Protein AF-A0A0Q1A7F9-F1 (afdb_monomer_lite)

pLDDT: mean 93.97, std 4.01, range [74.19, 98.0]

Secondary structure (DSSP, 8-state):
-BPP---S--HHHHHSGGGEEEEEESSSSEEEEEETTTTEEEEEE--GGGHHHHHSPPTTS--TTS-TTEEEETTTEEEETTGGG--HHHHS--S-SEEEE-TT--EEEEEETTEEEE--HHHHHHIIIIITTPPP--HHHHHHHHHHHHHHTT-EEEEB-

Foldseek 3Di:
DAAFDDPQAQVLQLVQQVQWDFPADPDLFWTFIAGNVVRDTFIFGFDPVCSCCLNPPDPPQDDNSGHSQWGDDPVGGIDRRRVVRDDPSSSPDHQFFKFKAALVRDTAWTHGPLDIDGPDPLVVVLCVVQLVPDDDDDPVVSVVRVQVSQVVSRMHMGTYD

Sequence (161 aa):
MAAFVCDRCGRCCISLGRHISIERKVSSTSHYCRVAVTREVVPVTIHPEYRDLFLNPPPGSTDESWCPYLRRIEAGGFVCTIYPNRPSICRNFTCYSMIIRDSGNAEVGRVSGKDLKSSDTGLLVTWEREVATLPAMDKESWMRMVSGILEKNGYTLEAVV

Structure (mmCIF, N/CA/C/O backbone):
data_AF-A0A0Q1A7F9-F1
#
_entry.id   AF-A0A0Q1A7F9-F1
#
loop_
_atom_site.group_PDB
_atom_site.id
_atom_site.type_symbol
_atom_site.label_atom_id
_atom_site.label_alt_id
_atom_site.label_comp_id
_atom_site.label_asym_id
_atom_site.label_entity_id
_atom_site.label_seq_id
_atom_site.pdbx_PDB_ins_code
_atom_site.Cartn_x
_atom_site.Cartn_y
_atom_site.Cartn_z
_atom_site.occupancy
_atom_site.B_iso_or_equiv
_atom_site.auth_seq_id
_atom_site.auth_comp_id
_atom_site.auth_asym_id
_atom_site.auth_atom_id
_atom_site.pdbx_PDB_model_num
ATOM 1 N N . MET A 1 1 ? -6.285 -13.435 12.033 1.00 74.19 1 MET A N 1
ATOM 2 C CA . MET A 1 1 ? -5.137 -12.730 11.425 1.00 74.19 1 MET A CA 1
ATOM 3 C C . MET A 1 1 ? -5.411 -12.693 9.943 1.00 74.19 1 MET A C 1
ATOM 5 O O . MET A 1 1 ? -5.602 -13.751 9.349 1.00 74.19 1 MET A O 1
ATOM 9 N N . ALA A 1 2 ? -5.462 -11.494 9.376 1.00 84.06 2 ALA A N 1
ATOM 10 C CA . ALA A 1 2 ? -5.784 -11.289 7.974 1.00 84.06 2 ALA A CA 1
ATOM 11 C C . ALA A 1 2 ? -4.507 -11.262 7.133 1.00 84.06 2 ALA A C 1
ATOM 13 O O . ALA A 1 2 ? -3.488 -10.728 7.566 1.00 84.06 2 ALA A O 1
ATOM 14 N N . ALA A 1 3 ? -4.572 -11.787 5.911 1.00 88.25 3 ALA A N 1
ATOM 15 C CA . ALA A 1 3 ? -3.496 -11.598 4.946 1.00 88.25 3 ALA A CA 1
ATOM 16 C C . ALA A 1 3 ? -3.498 -10.150 4.434 1.00 88.25 3 ALA A C 1
ATOM 18 O O . ALA A 1 3 ? -4.557 -9.583 4.145 1.00 88.25 3 ALA A O 1
ATOM 19 N N . PHE A 1 4 ? -2.316 -9.556 4.279 1.00 91.44 4 PHE A N 1
ATOM 20 C CA . PHE A 1 4 ? -2.203 -8.251 3.635 1.00 91.44 4 PHE A CA 1
ATOM 21 C C . PHE A 1 4 ? -2.690 -8.283 2.175 1.00 91.44 4 PHE A C 1
ATOM 23 O O . PHE A 1 4 ? -2.261 -9.112 1.370 1.00 91.44 4 PHE A O 1
ATOM 30 N N . VAL A 1 5 ? -3.520 -7.303 1.801 1.00 90.75 5 VAL A N 1
ATOM 31 C CA . VAL A 1 5 ? -3.981 -7.085 0.425 1.00 90.75 5 VAL A CA 1
ATOM 32 C C . VAL A 1 5 ? -3.705 -5.639 0.027 1.00 90.75 5 VAL A C 1
ATOM 34 O O . VAL A 1 5 ? -4.174 -4.689 0.655 1.00 90.75 5 VAL A O 1
ATOM 37 N N . CYS A 1 6 ? -2.945 -5.459 -1.053 1.00 91.19 6 CYS A N 1
ATOM 38 C CA . CYS A 1 6 ? -2.614 -4.132 -1.565 1.00 91.19 6 CYS A CA 1
ATOM 39 C C . CYS A 1 6 ? -3.885 -3.361 -1.955 1.00 91.19 6 CYS A C 1
ATOM 41 O O . CYS A 1 6 ? -4.626 -3.792 -2.834 1.00 91.19 6 CYS A O 1
ATOM 43 N N . ASP A 1 7 ? -4.082 -2.183 -1.361 1.00 90.25 7 ASP A N 1
ATOM 44 C CA . ASP A 1 7 ? -5.187 -1.260 -1.653 1.00 90.25 7 ASP A CA 1
ATOM 45 C C . ASP A 1 7 ? -4.824 -0.192 -2.685 1.00 90.25 7 ASP A C 1
ATOM 47 O O . ASP A 1 7 ? -5.512 0.820 -2.799 1.00 90.25 7 ASP A O 1
ATOM 51 N N . ARG A 1 8 ? -3.714 -0.378 -3.413 1.00 93.88 8 ARG A N 1
ATOM 52 C CA . ARG A 1 8 ? -3.260 0.571 -4.438 1.00 93.88 8 ARG A CA 1
ATOM 53 C C . ARG A 1 8 ? -2.957 1.979 -3.889 1.00 93.88 8 ARG A C 1
ATOM 55 O O . ARG A 1 8 ? -2.929 2.942 -4.651 1.00 93.88 8 ARG A O 1
ATOM 62 N N . CYS A 1 9 ? -2.631 2.109 -2.594 1.00 92.81 9 CYS A N 1
ATOM 63 C CA . CYS A 1 9 ? -2.267 3.395 -1.976 1.00 92.81 9 CYS A CA 1
ATOM 64 C C . CYS A 1 9 ? -0.910 3.974 -2.419 1.00 92.81 9 CYS A C 1
ATOM 66 O O . CYS A 1 9 ? -0.597 5.114 -2.089 1.00 92.81 9 CYS A O 1
ATOM 68 N N . GLY A 1 10 ? -0.062 3.190 -3.092 1.00 94.06 10 GLY A N 1
ATOM 69 C CA . GLY A 1 10 ? 1.256 3.629 -3.567 1.00 94.06 10 GLY A CA 1
ATOM 70 C C . GLY A 1 10 ? 2.347 3.745 -2.493 1.00 94.06 10 GLY A C 1
ATOM 71 O O . GLY A 1 10 ? 3.512 3.901 -2.848 1.00 94.06 10 GLY A O 1
ATOM 72 N N . ARG A 1 11 ? 2.027 3.595 -1.197 1.00 94.00 11 ARG A N 1
ATOM 73 C CA . ARG A 1 11 ? 2.979 3.793 -0.084 1.00 94.00 11 ARG A CA 1
ATOM 74 C C . ARG A 1 11 ? 4.264 2.977 -0.220 1.00 94.00 11 ARG A C 1
ATOM 76 O O . ARG A 1 11 ? 5.339 3.546 -0.104 1.00 94.00 11 ARG A O 1
ATOM 83 N N . CYS A 1 12 ? 4.181 1.682 -0.533 1.00 94.56 12 CYS A N 1
ATOM 84 C CA . CYS A 1 12 ? 5.383 0.856 -0.706 1.00 94.56 12 CYS A CA 1
ATOM 85 C C . CYS A 1 12 ? 6.292 1.391 -1.822 1.00 94.56 12 CYS A C 1
ATOM 87 O O . CYS A 1 12 ? 7.504 1.483 -1.655 1.00 94.56 12 CYS A O 1
ATOM 89 N N . CYS A 1 13 ? 5.702 1.792 -2.945 1.00 96.62 13 CYS A N 1
ATOM 90 C CA . CYS A 1 13 ? 6.416 2.282 -4.113 1.00 96.62 13 CYS A CA 1
ATOM 91 C C . CYS A 1 13 ? 6.983 3.692 -3.919 1.00 96.62 13 CYS A C 1
ATOM 93 O O . CYS A 1 13 ? 8.019 3.996 -4.498 1.00 96.62 13 CYS A O 1
ATOM 95 N N . ILE A 1 14 ? 6.334 4.536 -3.118 1.00 95.94 14 ILE A N 1
ATOM 96 C CA . ILE A 1 14 ? 6.832 5.875 -2.782 1.00 95.94 14 ILE A CA 1
ATOM 97 C C . ILE A 1 14 ? 7.940 5.763 -1.725 1.00 95.94 14 ILE A C 1
ATOM 99 O O . ILE A 1 14 ? 9.034 6.279 -1.920 1.00 95.94 14 ILE A O 1
ATOM 103 N N . SER A 1 15 ? 7.717 5.012 -0.640 1.00 93.44 15 SER A N 1
ATOM 104 C CA . SER A 1 15 ? 8.690 4.869 0.454 1.00 93.44 15 SER A CA 1
ATOM 105 C C . SER A 1 15 ? 9.963 4.123 0.044 1.00 93.44 15 SER A C 1
ATOM 107 O O . SER A 1 15 ? 11.056 4.486 0.479 1.00 93.44 15 SER A O 1
ATOM 109 N N . LEU A 1 16 ? 9.841 3.086 -0.791 1.00 94.62 16 LEU A N 1
ATOM 110 C CA . LEU A 1 16 ? 10.982 2.305 -1.282 1.00 94.62 16 LEU A CA 1
ATOM 111 C C . LEU A 1 16 ? 11.519 2.809 -2.628 1.00 94.62 16 LEU A C 1
ATOM 113 O O . LEU A 1 16 ? 12.533 2.291 -3.088 1.00 94.62 16 LEU A O 1
ATOM 117 N N . GLY A 1 17 ? 10.864 3.789 -3.261 1.00 94.50 17 GLY A N 1
ATOM 118 C CA . GLY A 1 17 ? 11.125 4.202 -4.644 1.00 94.50 17 GLY A CA 1
ATOM 119 C C . GLY A 1 17 ? 12.589 4.512 -4.925 1.00 94.50 17 GLY A C 1
ATOM 120 O O . GLY A 1 17 ? 13.186 3.899 -5.804 1.00 94.50 17 GLY A O 1
ATOM 121 N N . ARG A 1 18 ? 13.205 5.334 -4.069 1.00 94.31 18 ARG A N 1
ATOM 122 C CA . ARG A 1 18 ? 14.638 5.690 -4.115 1.00 94.31 18 ARG A CA 1
ATOM 123 C C . ARG A 1 18 ? 15.618 4.511 -4.037 1.00 94.31 18 ARG A C 1
ATOM 125 O O . ARG A 1 18 ? 16.806 4.682 -4.284 1.00 94.31 18 ARG A O 1
ATOM 132 N N . HIS A 1 19 ? 15.153 3.332 -3.634 1.00 95.81 19 HIS A N 1
ATOM 133 C CA . HIS A 1 19 ? 15.963 2.121 -3.524 1.00 95.81 19 HIS A CA 1
ATOM 134 C C . HIS A 1 19 ? 15.685 1.117 -4.644 1.00 95.81 19 HIS A C 1
ATOM 136 O O . HIS A 1 19 ? 16.286 0.044 -4.645 1.00 95.81 19 HIS A O 1
ATOM 142 N N . ILE A 1 20 ? 14.772 1.429 -5.564 1.00 96.94 20 ILE A N 1
ATOM 143 C CA . ILE A 1 20 ? 14.366 0.553 -6.657 1.00 96.94 20 ILE A CA 1
ATOM 144 C C . ILE A 1 20 ? 14.737 1.221 -7.974 1.00 96.94 20 ILE A C 1
ATOM 146 O O . ILE A 1 20 ? 14.255 2.306 -8.280 1.00 96.94 20 ILE A O 1
ATOM 150 N N . SER A 1 21 ? 15.544 0.549 -8.788 1.00 97.25 21 SER A N 1
ATOM 151 C CA . SER A 1 21 ? 15.948 1.059 -10.098 1.00 97.25 21 SER A CA 1
ATOM 152 C C . SER A 1 21 ? 15.840 -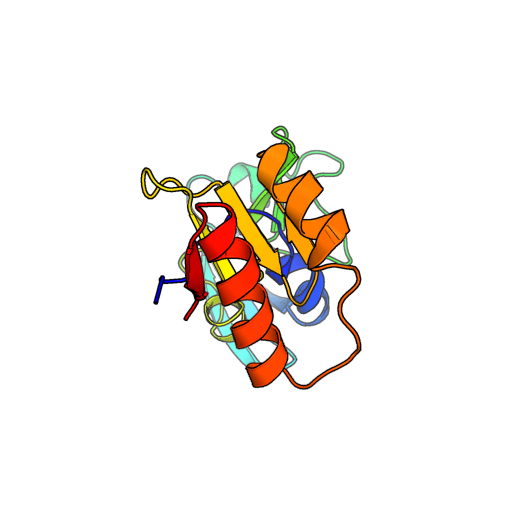0.001 -11.192 1.00 97.25 21 SER A C 1
ATOM 154 O O . SER A 1 21 ? 15.800 -1.210 -10.940 1.00 97.25 21 SER A O 1
ATOM 156 N N . ILE A 1 22 ? 15.765 0.467 -12.438 1.00 97.19 22 ILE A N 1
ATOM 157 C CA . ILE A 1 22 ? 15.907 -0.382 -13.620 1.00 97.19 22 ILE A CA 1
ATOM 158 C C . ILE A 1 22 ? 17.405 -0.537 -13.881 1.00 97.19 22 ILE A C 1
ATOM 160 O O . ILE A 1 22 ? 18.056 0.414 -14.296 1.00 97.19 22 ILE A O 1
ATOM 164 N N . GLU A 1 23 ? 17.941 -1.730 -13.642 1.00 95.88 23 GLU A N 1
ATOM 165 C CA . GLU A 1 23 ? 19.358 -2.043 -13.849 1.00 95.88 23 GLU A CA 1
ATOM 166 C C . GLU A 1 23 ? 19.679 -2.266 -15.326 1.00 95.88 23 GLU A C 1
ATOM 168 O O . GLU A 1 23 ? 20.620 -1.707 -15.879 1.00 95.88 23 GLU A O 1
ATOM 173 N N . ARG A 1 24 ? 18.889 -3.123 -15.976 1.00 95.62 24 ARG A N 1
ATOM 174 C CA . ARG A 1 24 ? 19.086 -3.514 -17.373 1.00 95.62 24 ARG A CA 1
ATOM 175 C C . ARG A 1 24 ? 17.741 -3.698 -18.045 1.00 95.62 24 ARG A C 1
ATOM 177 O O . ARG A 1 24 ? 16.869 -4.373 -17.500 1.00 95.62 24 ARG A O 1
ATOM 184 N N . LYS A 1 25 ? 17.590 -3.156 -19.251 1.00 95.88 25 LYS A N 1
ATOM 185 C CA . LYS A 1 25 ? 16.417 -3.404 -20.094 1.00 95.88 25 LYS A CA 1
ATOM 186 C C . LYS A 1 25 ? 16.693 -4.589 -21.015 1.00 95.88 25 LYS A C 1
ATOM 188 O O . LYS A 1 25 ? 17.681 -4.576 -21.738 1.00 95.88 25 LYS A O 1
ATOM 193 N N . VAL A 1 26 ? 15.853 -5.620 -20.944 1.00 95.94 26 VAL A N 1
ATOM 194 C CA . VAL A 1 26 ? 15.899 -6.778 -21.857 1.00 95.94 26 VAL A CA 1
ATOM 195 C C . VAL A 1 26 ? 15.000 -6.513 -23.061 1.00 95.94 26 VAL A C 1
ATOM 197 O O . VAL A 1 26 ? 15.348 -6.835 -24.190 1.00 95.94 26 VAL A O 1
ATOM 200 N N . SER A 1 27 ? 13.853 -5.883 -22.815 1.00 96.12 27 SER A N 1
ATOM 201 C CA . SER A 1 27 ? 12.933 -5.375 -23.827 1.00 96.12 27 SER A CA 1
ATOM 202 C C . SER A 1 27 ? 12.245 -4.114 -23.294 1.00 96.12 27 SER A C 1
ATOM 204 O O . SER A 1 27 ? 12.595 -3.613 -22.225 1.00 96.12 27 SER A O 1
ATOM 206 N N . SER A 1 28 ? 11.241 -3.613 -24.011 1.00 93.88 28 SER A N 1
ATOM 207 C CA . SER A 1 28 ? 10.373 -2.528 -23.540 1.00 93.88 28 SER A CA 1
ATOM 208 C C . SER A 1 28 ? 9.509 -2.919 -22.328 1.00 93.88 28 SER A C 1
ATOM 210 O O . SER A 1 28 ? 9.022 -2.051 -21.608 1.00 93.88 28 SER A O 1
ATOM 212 N N . THR A 1 29 ? 9.313 -4.219 -22.086 1.00 95.81 29 THR A N 1
ATOM 213 C CA . THR A 1 29 ? 8.410 -4.735 -21.042 1.00 95.81 29 THR A CA 1
ATOM 214 C C . THR A 1 29 ? 9.082 -5.694 -20.065 1.00 95.81 29 THR A C 1
ATOM 216 O O . THR A 1 29 ? 8.467 -6.057 -19.067 1.00 95.81 29 THR A O 1
ATOM 219 N N . SER A 1 30 ? 10.335 -6.078 -20.297 1.00 96.81 30 SER A N 1
ATOM 220 C CA . SER A 1 30 ? 11.094 -6.965 -19.415 1.00 96.81 30 SER A CA 1
ATOM 221 C C . SER A 1 30 ? 12.404 -6.310 -19.004 1.00 96.81 30 SER A C 1
ATOM 223 O O . SER A 1 30 ? 13.196 -5.863 -19.839 1.00 96.81 30 SER A O 1
ATOM 225 N N . HIS A 1 31 ? 12.642 -6.272 -17.698 1.00 97.31 31 HIS A N 1
ATOM 226 C CA . HIS A 1 31 ? 13.751 -5.545 -17.095 1.00 97.31 31 HIS A CA 1
ATOM 227 C C . HIS A 1 31 ? 14.382 -6.355 -15.962 1.00 97.31 31 HIS A C 1
ATOM 229 O O . HIS A 1 31 ? 13.744 -7.217 -15.362 1.00 97.31 31 HIS A O 1
ATOM 235 N N . TYR A 1 32 ? 15.623 -6.028 -15.623 1.00 98.00 32 TYR A N 1
ATOM 236 C CA . TYR A 1 32 ? 16.204 -6.377 -14.335 1.00 98.00 32 TYR A CA 1
ATOM 237 C C . TYR A 1 32 ? 15.983 -5.217 -13.372 1.00 98.00 32 TYR A C 1
ATOM 239 O O . TYR A 1 32 ? 16.415 -4.094 -13.625 1.00 98.00 32 TYR A O 1
ATOM 247 N N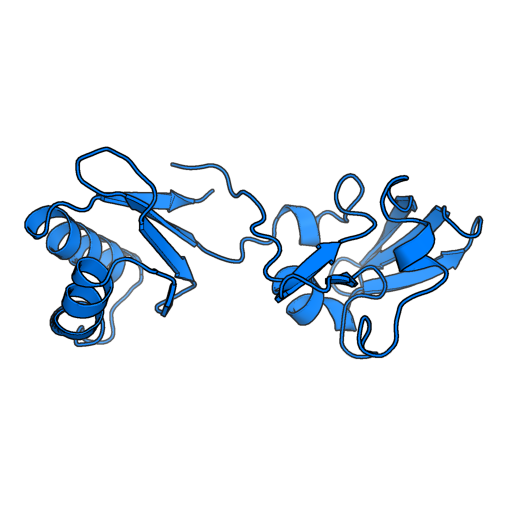 . CYS A 1 33 ? 15.287 -5.494 -12.279 1.00 97.62 33 CYS A N 1
ATOM 248 C CA . CYS A 1 33 ? 15.038 -4.561 -11.195 1.00 97.62 33 CYS A CA 1
ATOM 249 C C . CYS A 1 33 ? 16.121 -4.732 -10.132 1.00 97.62 33 CYS A C 1
ATOM 251 O O . CYS A 1 33 ? 16.260 -5.823 -9.578 1.00 97.62 33 CYS A O 1
ATOM 253 N N . ARG A 1 34 ? 16.849 -3.661 -9.814 1.00 97.62 34 ARG A N 1
ATOM 254 C CA . ARG A 1 34 ? 17.785 -3.629 -8.688 1.00 97.62 34 ARG A CA 1
ATOM 255 C C . ARG A 1 34 ? 17.086 -3.081 -7.452 1.00 97.62 34 ARG A C 1
ATOM 257 O O . ARG A 1 34 ? 16.405 -2.060 -7.519 1.00 97.62 34 ARG A O 1
ATOM 264 N N . VAL A 1 35 ? 17.304 -3.743 -6.321 1.00 97.19 35 VAL A N 1
ATOM 265 C CA . VAL A 1 35 ? 16.912 -3.272 -4.992 1.00 97.19 35 VAL A CA 1
ATOM 266 C C . VAL A 1 35 ? 18.178 -2.924 -4.219 1.00 97.19 35 VAL A C 1
ATOM 268 O O . VAL A 1 35 ? 18.926 -3.806 -3.811 1.00 97.19 35 VAL A O 1
ATOM 271 N N . ALA A 1 36 ? 18.434 -1.638 -3.998 1.00 96.06 36 ALA A N 1
ATOM 272 C CA . ALA A 1 36 ? 19.656 -1.172 -3.342 1.00 96.06 36 ALA A CA 1
ATOM 273 C C . ALA A 1 36 ? 19.778 -1.663 -1.887 1.00 96.06 36 ALA A C 1
ATOM 275 O O . ALA A 1 36 ? 20.873 -2.006 -1.448 1.00 96.06 36 ALA A O 1
ATOM 276 N N . VAL A 1 37 ? 18.655 -1.744 -1.161 1.00 94.38 37 VAL A N 1
ATOM 277 C CA . VAL A 1 37 ? 18.615 -2.152 0.258 1.00 94.38 37 VAL A CA 1
ATOM 278 C C . VAL A 1 37 ? 19.059 -3.603 0.447 1.00 94.38 37 VAL A C 1
ATOM 280 O O . VAL A 1 37 ? 19.906 -3.883 1.286 1.00 94.38 37 VAL A O 1
ATOM 283 N N . THR A 1 38 ? 18.511 -4.528 -0.342 1.00 94.12 38 THR A N 1
ATOM 284 C CA . THR A 1 38 ? 18.814 -5.966 -0.243 1.00 94.12 38 THR A CA 1
ATOM 285 C C . THR A 1 38 ? 19.935 -6.404 -1.184 1.00 94.12 38 THR A C 1
ATOM 287 O O . THR A 1 38 ? 20.371 -7.549 -1.123 1.00 94.12 38 THR A O 1
ATOM 290 N N . ARG A 1 39 ? 20.396 -5.505 -2.067 1.00 94.88 39 ARG A N 1
ATOM 291 C CA . ARG A 1 39 ? 21.323 -5.772 -3.183 1.00 94.88 39 ARG A CA 1
ATOM 292 C C . ARG A 1 39 ? 20.816 -6.830 -4.172 1.00 94.88 39 ARG A C 1
ATOM 294 O O . ARG A 1 39 ? 21.591 -7.351 -4.970 1.00 94.88 39 ARG A O 1
ATOM 301 N N . GLU A 1 40 ? 19.518 -7.116 -4.145 1.00 94.81 40 GLU A N 1
ATOM 302 C CA . GLU A 1 40 ? 18.860 -8.068 -5.033 1.00 94.81 40 GLU A CA 1
ATOM 303 C C . GLU A 1 40 ? 18.780 -7.498 -6.459 1.00 94.81 40 GLU A C 1
ATOM 305 O O . GLU A 1 40 ? 18.539 -6.301 -6.651 1.00 94.81 40 GLU A O 1
ATOM 310 N N . VAL A 1 41 ? 18.950 -8.359 -7.464 1.00 96.75 41 VAL A N 1
ATOM 311 C CA . VAL A 1 41 ? 18.680 -8.036 -8.870 1.00 96.75 41 VAL A CA 1
ATOM 312 C C . VAL A 1 41 ? 17.738 -9.099 -9.419 1.00 96.75 41 VAL A C 1
ATOM 314 O O . VAL A 1 41 ? 18.138 -10.248 -9.594 1.00 96.75 41 VAL A O 1
ATOM 317 N N . VAL A 1 42 ? 16.484 -8.725 -9.680 1.00 96.56 42 VAL A N 1
ATOM 318 C CA . VAL A 1 42 ? 15.431 -9.667 -10.094 1.00 96.56 42 VAL A CA 1
ATOM 319 C C . VAL A 1 42 ? 14.912 -9.390 -11.497 1.00 96.56 42 VAL A C 1
ATOM 321 O O . VAL A 1 42 ? 14.737 -8.223 -11.859 1.00 96.56 42 VAL A O 1
ATOM 324 N N . PRO A 1 43 ? 14.611 -10.432 -12.291 1.00 97.44 43 PRO A N 1
ATOM 325 C CA . PRO A 1 43 ? 13.875 -10.257 -13.530 1.00 97.44 43 PRO A CA 1
ATOM 326 C C . PRO A 1 43 ? 12.424 -9.878 -13.218 1.00 97.44 43 PRO A C 1
ATOM 328 O O . PRO A 1 43 ? 11.730 -10.556 -12.460 1.00 97.44 43 PRO A O 1
ATOM 331 N N . VAL A 1 44 ? 11.953 -8.796 -13.829 1.00 97.75 44 VAL A N 1
ATOM 332 C CA . VAL A 1 44 ? 10.573 -8.322 -13.720 1.00 97.75 44 VAL A CA 1
ATOM 333 C C . VAL A 1 44 ? 9.993 -8.111 -15.106 1.00 97.75 44 VAL A C 1
ATOM 335 O O . VAL A 1 44 ? 10.705 -7.784 -16.057 1.00 97.75 44 VAL A O 1
ATOM 338 N N . THR A 1 45 ? 8.683 -8.296 -15.221 1.00 97.94 45 THR A N 1
ATOM 339 C CA . THR A 1 45 ? 7.950 -8.042 -16.459 1.00 97.94 45 THR A CA 1
ATOM 340 C C . THR A 1 45 ? 6.773 -7.136 -16.157 1.00 97.94 45 THR A C 1
ATOM 342 O O . THR A 1 45 ? 6.078 -7.322 -15.161 1.00 97.94 45 THR A O 1
ATOM 345 N N . ILE A 1 46 ? 6.571 -6.140 -17.013 1.00 97.94 46 ILE A N 1
ATOM 346 C CA . ILE A 1 46 ? 5.408 -5.270 -16.962 1.00 97.94 46 ILE A CA 1
ATOM 347 C C . ILE A 1 46 ? 4.166 -6.116 -17.244 1.00 97.94 46 ILE A C 1
ATOM 349 O O . ILE A 1 46 ? 4.072 -6.780 -18.284 1.00 97.94 46 ILE A O 1
ATOM 353 N N . HIS A 1 47 ? 3.219 -6.084 -16.311 1.00 97.25 47 HIS A N 1
ATOM 354 C CA . HIS A 1 47 ? 1.941 -6.765 -16.436 1.00 97.25 47 HIS A CA 1
ATOM 355 C C . HIS A 1 47 ? 1.250 -6.338 -17.741 1.00 97.25 47 HIS A C 1
ATOM 357 O O . HIS A 1 47 ? 1.220 -5.135 -18.016 1.00 97.25 47 HIS A O 1
ATOM 363 N N . PRO A 1 48 ? 0.697 -7.272 -18.542 1.00 96.62 48 PRO A N 1
ATOM 364 C CA . PRO A 1 48 ? 0.151 -6.963 -19.864 1.00 96.62 48 PRO A CA 1
ATOM 365 C C . PRO A 1 48 ? -0.828 -5.786 -19.883 1.00 96.62 48 PRO A C 1
ATOM 367 O O . PRO A 1 48 ? -0.692 -4.905 -20.723 1.00 96.62 48 PRO A O 1
ATOM 370 N N . GLU A 1 49 ? -1.729 -5.729 -18.901 1.00 95.94 49 GLU A N 1
ATOM 371 C CA . GLU A 1 49 ? -2.733 -4.666 -18.729 1.00 95.94 49 GLU A CA 1
ATOM 372 C C . GLU A 1 49 ? -2.128 -3.262 -18.550 1.00 95.94 49 GLU A C 1
ATOM 374 O O . GLU A 1 49 ? -2.765 -2.266 -18.866 1.00 95.94 49 GLU A O 1
ATOM 379 N N . TYR A 1 50 ? -0.894 -3.163 -18.049 1.00 96.00 50 TYR A N 1
ATOM 380 C CA . TYR A 1 50 ? -0.262 -1.886 -17.703 1.00 96.00 50 TYR A CA 1
ATOM 381 C C . TYR A 1 50 ? 0.913 -1.525 -18.613 1.00 96.00 50 TYR A C 1
ATOM 383 O O . TYR A 1 50 ? 1.673 -0.611 -18.294 1.00 96.00 50 TYR A O 1
ATOM 391 N N . ARG A 1 51 ? 1.087 -2.228 -19.739 1.00 96.12 51 ARG A N 1
ATOM 392 C CA . ARG A 1 51 ? 2.177 -1.958 -20.689 1.00 96.12 51 ARG A CA 1
ATOM 393 C C . ARG A 1 51 ? 2.075 -0.566 -21.287 1.00 96.12 51 ARG A C 1
ATOM 395 O O . ARG A 1 51 ? 3.057 0.166 -21.231 1.00 96.12 51 ARG A O 1
ATOM 402 N N . ASP A 1 52 ? 0.899 -0.181 -21.770 1.00 95.44 52 ASP A N 1
ATOM 403 C CA . ASP A 1 52 ? 0.705 1.139 -22.374 1.00 95.44 52 ASP A CA 1
ATOM 404 C C . ASP A 1 52 ? 0.909 2.250 -21.346 1.00 95.44 52 ASP A C 1
ATOM 406 O O . ASP A 1 52 ? 1.631 3.205 -21.611 1.00 95.44 52 ASP A O 1
ATOM 410 N N . LEU A 1 53 ? 0.393 2.066 -20.128 1.00 95.12 53 LEU A N 1
ATOM 411 C CA . LEU A 1 53 ? 0.597 2.999 -19.019 1.00 95.12 53 LEU A CA 1
ATOM 412 C C . LEU A 1 53 ? 2.076 3.108 -18.603 1.00 95.12 53 LEU A C 1
ATOM 414 O O . LEU A 1 53 ? 2.543 4.162 -18.169 1.00 95.12 53 LEU A O 1
ATOM 418 N N . PHE A 1 54 ? 2.834 2.015 -18.706 1.00 96.56 54 PHE A N 1
ATOM 419 C CA . PHE A 1 54 ? 4.263 2.026 -18.418 1.00 96.56 54 PHE A CA 1
ATOM 420 C C . PHE A 1 54 ? 5.068 2.729 -19.517 1.00 96.56 54 PHE A C 1
ATOM 422 O O . PHE A 1 54 ? 5.947 3.526 -19.183 1.00 96.56 54 PHE A O 1
ATOM 429 N N . LEU A 1 55 ? 4.779 2.421 -20.785 1.00 96.06 55 LEU A N 1
ATOM 430 C CA . LEU A 1 55 ? 5.516 2.893 -21.960 1.00 96.06 55 LEU A CA 1
ATOM 431 C C . LEU A 1 55 ? 5.188 4.340 -22.324 1.00 96.06 55 LEU A C 1
ATOM 433 O O . LEU A 1 55 ? 6.092 5.096 -22.664 1.00 96.06 55 LEU A O 1
ATOM 437 N N . ASN A 1 56 ? 3.917 4.714 -22.212 1.00 95.81 56 ASN A N 1
ATOM 438 C CA . ASN A 1 56 ? 3.387 6.027 -22.553 1.00 95.81 56 ASN A CA 1
ATOM 439 C C . ASN A 1 56 ? 2.657 6.613 -21.330 1.00 95.81 56 ASN A C 1
ATOM 441 O O . ASN A 1 56 ? 1.429 6.720 -21.337 1.00 95.81 56 ASN A O 1
ATOM 445 N N . PRO A 1 57 ? 3.381 6.936 -20.239 1.00 93.88 57 PRO A N 1
ATOM 446 C CA . PRO A 1 57 ? 2.762 7.459 -19.029 1.00 93.88 57 PRO A CA 1
ATOM 447 C C . PRO A 1 57 ? 2.097 8.816 -19.309 1.00 93.88 57 PRO A C 1
ATOM 449 O O . PRO A 1 57 ? 2.760 9.721 -19.822 1.00 93.88 57 PRO A O 1
ATOM 452 N N . PRO A 1 58 ? 0.819 9.006 -18.934 1.00 92.50 58 PRO A N 1
ATOM 453 C CA . PRO A 1 58 ? 0.186 10.317 -18.973 1.00 92.50 58 PRO A CA 1
ATOM 454 C C . PRO A 1 58 ? 0.961 11.347 -18.134 1.00 92.50 58 PRO A C 1
ATOM 456 O O . PRO A 1 58 ? 1.594 10.971 -17.135 1.00 92.50 58 PRO A O 1
ATOM 459 N N . PRO A 1 59 ? 0.890 12.646 -18.468 1.00 92.50 59 PRO A N 1
ATOM 460 C CA . PRO A 1 59 ? 1.486 13.701 -17.654 1.00 92.50 59 PRO A CA 1
ATOM 461 C C . PRO A 1 59 ? 1.051 13.610 -16.184 1.00 92.50 59 PRO A C 1
ATOM 463 O O . PRO A 1 59 ? -0.123 13.410 -15.882 1.00 92.50 59 PRO A O 1
ATOM 466 N N . GLY A 1 60 ? 2.006 13.720 -15.258 1.00 91.31 60 GLY A N 1
ATOM 467 C CA . GLY A 1 60 ? 1.745 13.625 -13.814 1.00 91.31 60 GLY A CA 1
ATOM 468 C C . GLY A 1 60 ? 1.451 12.212 -13.287 1.00 91.31 60 GLY A C 1
ATOM 469 O O . GLY A 1 60 ? 1.204 12.042 -12.090 1.00 91.31 60 GLY A O 1
ATOM 470 N N . SER A 1 61 ? 1.499 11.179 -14.139 1.00 93.06 61 SER A N 1
ATOM 471 C CA . SER A 1 61 ? 1.321 9.784 -13.706 1.00 93.06 61 SER A CA 1
ATOM 472 C C . SER A 1 61 ? 2.582 9.147 -13.107 1.00 93.06 61 SER A C 1
ATOM 474 O O . SER A 1 61 ? 2.513 8.051 -12.544 1.00 93.06 61 SER A O 1
ATOM 476 N N . THR A 1 62 ? 3.718 9.840 -13.186 1.00 94.88 62 THR A N 1
ATOM 477 C CA . THR A 1 62 ? 5.033 9.424 -12.684 1.00 94.88 62 THR A CA 1
ATOM 478 C C . THR A 1 62 ? 5.728 10.574 -11.967 1.00 94.88 62 THR A C 1
ATOM 480 O O . THR A 1 62 ? 5.460 11.735 -12.264 1.00 94.88 62 THR A O 1
ATOM 483 N N . ASP A 1 63 ? 6.672 10.237 -11.094 1.00 94.44 63 ASP A N 1
ATOM 484 C CA . ASP A 1 63 ? 7.558 11.175 -10.403 1.00 94.44 63 ASP A CA 1
ATOM 485 C C . ASP A 1 63 ? 8.930 10.507 -10.221 1.00 94.44 63 ASP A C 1
ATOM 487 O O . ASP A 1 63 ? 8.997 9.291 -10.016 1.00 94.44 63 ASP A O 1
ATOM 491 N N . GLU A 1 64 ? 10.019 11.273 -10.304 1.00 91.12 64 GLU A N 1
ATOM 492 C CA . GLU A 1 64 ? 11.390 10.753 -10.180 1.00 91.12 64 GLU A CA 1
ATOM 493 C C . GLU A 1 64 ? 11.697 10.186 -8.786 1.00 91.12 64 GLU A C 1
ATOM 495 O O . GLU A 1 64 ? 12.536 9.297 -8.644 1.00 91.12 64 GLU A O 1
ATOM 500 N N . SER A 1 65 ? 11.004 10.666 -7.751 1.00 91.75 65 SER A N 1
ATOM 501 C CA . SER A 1 65 ? 11.144 10.170 -6.378 1.00 91.75 65 SER A CA 1
ATOM 502 C C . SER A 1 65 ? 10.437 8.831 -6.142 1.00 91.75 65 SER A C 1
ATOM 504 O O . SER A 1 65 ? 10.690 8.157 -5.136 1.00 91.75 65 SER A O 1
ATOM 506 N N . TRP A 1 66 ? 9.540 8.427 -7.045 1.00 96.62 66 TRP A N 1
ATOM 507 C CA . TRP A 1 66 ? 8.770 7.194 -6.915 1.00 96.62 66 TRP A CA 1
ATOM 508 C C . TRP A 1 66 ? 9.519 5.995 -7.490 1.00 96.62 66 TRP A C 1
ATOM 510 O O . TRP A 1 66 ? 10.453 6.104 -8.279 1.00 96.62 66 TRP A O 1
ATOM 520 N N . CYS A 1 67 ? 9.061 4.796 -7.129 1.00 97.69 67 CYS A N 1
ATOM 521 C CA . CYS A 1 67 ? 9.484 3.581 -7.811 1.00 97.69 67 CYS A CA 1
ATOM 522 C C . CYS A 1 67 ? 9.231 3.711 -9.329 1.00 97.69 67 CYS A C 1
ATOM 524 O O . CYS A 1 67 ? 8.111 4.053 -9.719 1.00 97.69 67 CYS A O 1
ATOM 526 N N . PRO A 1 68 ? 10.191 3.338 -10.197 1.00 97.06 68 PRO A N 1
ATOM 527 C CA . PRO A 1 68 ? 10.063 3.491 -11.653 1.00 97.06 68 PRO A CA 1
ATOM 528 C C . PRO A 1 68 ? 8.900 2.691 -12.260 1.00 97.06 68 PRO A C 1
ATOM 530 O O . PRO A 1 68 ? 8.454 2.968 -13.376 1.00 97.06 68 PRO A O 1
ATOM 533 N N . TYR A 1 69 ? 8.386 1.702 -11.528 1.00 97.62 69 TYR A N 1
ATOM 534 C CA . TYR A 1 69 ? 7.254 0.869 -11.926 1.00 97.62 69 TYR A CA 1
ATOM 535 C C . TYR A 1 69 ? 5.903 1.368 -11.392 1.00 97.62 69 TYR A C 1
ATOM 537 O O . TYR A 1 69 ? 4.883 0.736 -11.674 1.00 97.62 69 TYR A O 1
ATOM 545 N N . LEU A 1 70 ? 5.876 2.455 -10.614 1.00 97.94 70 LEU A N 1
ATOM 546 C CA . LEU A 1 70 ? 4.651 3.059 -10.095 1.00 97.94 70 LEU A CA 1
ATOM 547 C C . LEU A 1 70 ? 4.004 3.948 -11.153 1.00 97.94 70 LEU A C 1
ATOM 549 O O . LEU A 1 70 ? 4.684 4.725 -11.823 1.00 97.94 70 LEU A O 1
ATOM 553 N N . ARG A 1 71 ? 2.683 3.856 -11.278 1.00 96.88 71 ARG A N 1
ATOM 554 C CA . ARG A 1 71 ? 1.879 4.765 -12.095 1.00 96.88 71 ARG A CA 1
ATOM 555 C C . ARG A 1 71 ? 0.676 5.238 -11.298 1.00 96.88 71 ARG A C 1
ATOM 557 O O . ARG A 1 71 ? 0.003 4.419 -10.676 1.00 96.88 71 ARG A O 1
ATOM 564 N N . ARG A 1 72 ? 0.403 6.539 -11.297 1.00 96.00 72 ARG A N 1
ATOM 565 C CA . ARG A 1 72 ? -0.881 7.069 -10.822 1.00 96.00 72 ARG A CA 1
ATOM 566 C C . ARG A 1 72 ? -1.953 6.769 -11.870 1.00 96.00 72 ARG A C 1
ATOM 568 O O . ARG A 1 72 ? -1.685 6.874 -13.063 1.00 96.00 72 ARG A O 1
ATOM 575 N N . ILE A 1 73 ? -3.145 6.401 -11.417 1.00 92.94 73 ILE A N 1
ATOM 576 C CA . ILE A 1 73 ? -4.323 6.198 -12.269 1.00 92.94 73 ILE A CA 1
ATOM 577 C C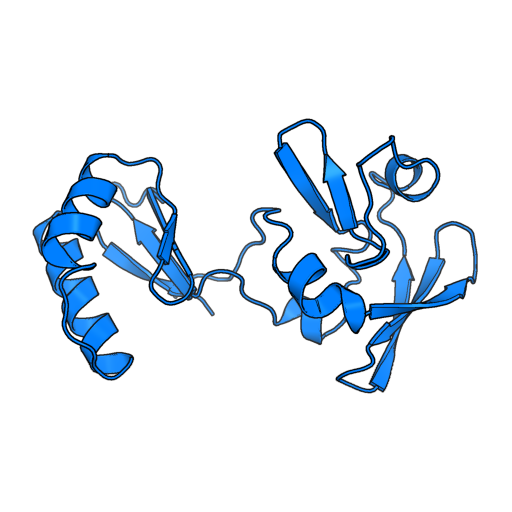 . ILE A 1 73 ? -5.337 7.316 -12.019 1.00 92.94 73 ILE A C 1
ATOM 579 O O . ILE A 1 73 ? -5.404 7.853 -10.912 1.00 92.94 73 ILE A O 1
ATOM 583 N N . GLU A 1 74 ? -6.133 7.655 -13.033 1.00 79.44 74 GLU A N 1
ATOM 584 C CA . GLU A 1 74 ? -7.066 8.795 -13.001 1.00 79.44 74 GLU A CA 1
ATOM 585 C C . GLU A 1 74 ? -8.078 8.722 -11.847 1.00 79.44 74 GLU A C 1
ATOM 587 O O . GLU A 1 74 ? -8.437 9.744 -11.273 1.00 79.44 74 GLU A O 1
ATOM 592 N N . ALA A 1 75 ? -8.448 7.514 -11.414 1.00 75.50 75 ALA A N 1
ATOM 593 C CA . ALA A 1 75 ? -9.364 7.271 -10.296 1.00 75.50 75 ALA A CA 1
ATOM 594 C C . ALA A 1 75 ? -8.792 7.601 -8.892 1.00 75.50 75 ALA A C 1
ATOM 596 O O . ALA A 1 75 ? -9.337 7.155 -7.886 1.00 75.50 75 ALA A O 1
ATOM 597 N N . GLY A 1 76 ? -7.676 8.333 -8.790 1.00 76.25 76 GLY A N 1
ATOM 598 C CA . GLY A 1 76 ? -7.103 8.773 -7.508 1.00 76.25 76 GLY A CA 1
ATOM 599 C C . GLY A 1 76 ? -6.248 7.729 -6.775 1.00 76.25 76 GLY A C 1
ATOM 600 O O . GLY A 1 76 ? -5.899 7.926 -5.612 1.00 76.25 76 GLY A O 1
ATOM 601 N N . GLY A 1 77 ? -5.876 6.637 -7.447 1.00 90.38 77 GLY A N 1
ATOM 602 C CA . GLY A 1 77 ? -5.044 5.562 -6.898 1.00 90.38 77 GLY A CA 1
ATOM 603 C C . GLY A 1 77 ? -3.716 5.383 -7.631 1.00 90.38 77 GLY A C 1
ATOM 604 O O . GLY A 1 77 ? -3.337 6.177 -8.496 1.00 90.38 77 GLY A O 1
ATOM 605 N N . PHE A 1 78 ? -3.023 4.290 -7.317 1.00 96.38 78 PHE A N 1
ATOM 606 C CA . PHE A 1 78 ? -1.787 3.908 -7.991 1.00 96.38 78 PHE A CA 1
ATOM 607 C C . PHE A 1 78 ? -1.785 2.450 -8.431 1.00 96.38 78 PHE A C 1
ATOM 609 O O . PHE A 1 78 ? -2.425 1.587 -7.840 1.00 96.38 78 PHE A O 1
ATOM 616 N N . VAL A 1 79 ? -0.973 2.137 -9.429 1.00 96.56 79 VAL A N 1
ATOM 617 C CA . VAL A 1 79 ? -0.709 0.769 -9.844 1.00 96.56 79 VAL A CA 1
ATOM 618 C C . VAL A 1 79 ? 0.788 0.504 -9.888 1.00 96.56 79 VAL A C 1
ATOM 620 O O . VAL A 1 79 ? 1.579 1.310 -10.376 1.00 96.56 79 VAL A O 1
ATOM 623 N N . CYS A 1 80 ? 1.183 -0.648 -9.352 1.00 97.38 80 CYS A N 1
ATOM 624 C CA . CYS A 1 80 ? 2.516 -1.191 -9.553 1.00 97.38 80 CYS A CA 1
ATOM 625 C C . CYS A 1 80 ? 2.480 -2.049 -10.816 1.00 97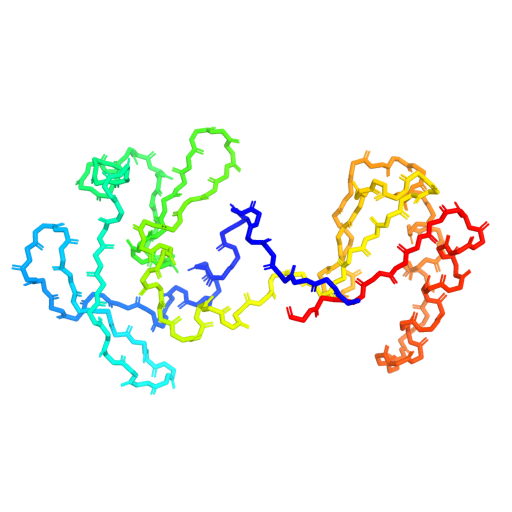.38 80 CYS A C 1
ATOM 627 O O . CYS A 1 80 ? 1.875 -3.120 -10.840 1.00 97.38 80 CYS A O 1
ATOM 629 N N . THR A 1 81 ? 3.140 -1.577 -11.866 1.00 97.81 81 THR A N 1
ATOM 630 C CA . THR A 1 81 ? 3.114 -2.213 -13.190 1.00 97.81 81 THR A CA 1
ATOM 631 C C . THR A 1 81 ? 3.798 -3.584 -13.222 1.00 97.81 81 THR A C 1
ATOM 633 O O . THR A 1 81 ? 3.583 -4.344 -14.157 1.00 97.81 81 THR A O 1
ATOM 636 N N . ILE A 1 82 ? 4.557 -3.944 -12.180 1.00 97.25 82 ILE A N 1
ATOM 637 C CA . ILE A 1 82 ? 5.206 -5.255 -12.004 1.00 97.25 82 ILE A CA 1
ATOM 638 C C . ILE A 1 82 ? 4.648 -6.037 -10.807 1.00 97.25 82 ILE A C 1
ATOM 640 O O . ILE A 1 82 ? 5.336 -6.909 -10.279 1.00 97.25 82 ILE A O 1
ATOM 644 N N . TYR A 1 83 ? 3.447 -5.707 -10.311 1.00 96.19 83 TYR A N 1
ATOM 645 C CA . TYR A 1 83 ? 2.947 -6.226 -9.031 1.00 96.19 83 TYR A CA 1
ATOM 646 C C . TYR A 1 83 ? 3.109 -7.751 -8.851 1.00 96.19 83 TYR A C 1
ATOM 648 O O . TYR A 1 83 ? 3.621 -8.145 -7.801 1.00 96.19 83 TYR A O 1
ATOM 656 N N . PRO A 1 84 ? 2.788 -8.625 -9.827 1.00 94.38 84 PRO A N 1
ATOM 657 C CA . PRO A 1 84 ? 2.972 -10.076 -9.672 1.00 94.38 84 PRO A CA 1
ATOM 658 C C . PRO A 1 84 ? 4.442 -10.503 -9.509 1.00 94.38 84 PRO A C 1
ATOM 660 O O . PRO A 1 84 ? 4.755 -11.461 -8.804 1.00 94.38 84 PRO A O 1
ATOM 663 N N . ASN A 1 85 ? 5.364 -9.760 -10.118 1.00 94.06 85 ASN A N 1
ATOM 664 C CA . ASN A 1 85 ? 6.792 -10.072 -10.198 1.00 94.06 85 ASN A CA 1
ATOM 665 C C . ASN A 1 85 ? 7.636 -9.205 -9.248 1.00 94.06 85 ASN A C 1
ATOM 667 O O . ASN A 1 85 ? 8.858 -9.183 -9.361 1.00 94.06 85 ASN A O 1
ATOM 671 N N . ARG A 1 86 ? 6.994 -8.464 -8.336 1.00 95.00 86 ARG A N 1
ATOM 672 C CA . ARG A 1 86 ? 7.652 -7.481 -7.466 1.00 95.00 86 ARG A CA 1
ATOM 673 C C . ARG A 1 86 ? 8.764 -8.111 -6.602 1.00 95.00 86 ARG A C 1
ATOM 675 O O . ARG A 1 86 ? 8.586 -9.244 -6.156 1.00 95.00 86 ARG A O 1
ATOM 682 N N . PRO A 1 87 ? 9.870 -7.396 -6.321 1.00 95.81 87 PRO A N 1
ATOM 683 C CA . PRO A 1 87 ? 10.953 -7.901 -5.473 1.00 95.81 87 PRO A CA 1
ATOM 684 C C . PRO A 1 87 ? 10.497 -8.302 -4.066 1.00 95.81 87 PRO A C 1
ATOM 686 O O . PRO A 1 87 ? 9.445 -7.863 -3.590 1.00 95.81 87 PRO A O 1
ATOM 689 N N . SER A 1 88 ? 11.322 -9.091 -3.375 1.00 94.25 88 SER A N 1
ATOM 690 C CA . SER A 1 88 ? 11.046 -9.614 -2.027 1.00 94.25 88 SER A CA 1
ATOM 691 C C . SER A 1 88 ? 10.636 -8.522 -1.026 1.00 94.25 88 SER A C 1
ATOM 693 O O . SER A 1 88 ? 9.579 -8.617 -0.402 1.00 94.25 88 SER A O 1
ATOM 695 N N . ILE A 1 89 ? 11.396 -7.424 -0.959 1.00 94.50 89 ILE A N 1
ATOM 696 C CA . ILE A 1 89 ? 11.104 -6.280 -0.080 1.00 94.50 89 ILE A CA 1
ATOM 697 C C . ILE A 1 89 ? 9.723 -5.662 -0.349 1.00 94.50 89 ILE A C 1
ATOM 699 O O . ILE A 1 89 ? 9.044 -5.231 0.576 1.00 94.50 89 ILE A O 1
ATOM 703 N N . CYS A 1 90 ? 9.271 -5.657 -1.607 1.00 94.69 90 CYS A N 1
ATOM 704 C CA . CYS A 1 90 ? 7.961 -5.136 -1.985 1.00 94.69 90 CYS A CA 1
ATOM 705 C C . CYS A 1 90 ? 6.830 -6.114 -1.647 1.00 94.69 90 CYS A C 1
ATOM 707 O O . CYS A 1 90 ? 5.710 -5.676 -1.397 1.00 94.69 90 CYS A O 1
ATOM 709 N N . ARG A 1 91 ? 7.088 -7.430 -1.676 1.00 92.56 91 ARG A N 1
ATOM 710 C CA . ARG A 1 91 ? 6.108 -8.449 -1.255 1.00 92.56 91 ARG A CA 1
ATOM 711 C C . ARG A 1 91 ? 5.862 -8.405 0.246 1.00 92.56 91 ARG A C 1
ATOM 713 O O . ARG A 1 91 ? 4.718 -8.559 0.649 1.00 92.56 91 ARG A O 1
ATOM 720 N N . ASN A 1 92 ? 6.912 -8.136 1.014 1.00 92.06 92 ASN A N 1
ATOM 721 C CA . ASN A 1 92 ? 6.876 -8.126 2.475 1.00 92.06 92 ASN A CA 1
ATOM 722 C C . ASN A 1 92 ? 6.467 -6.764 3.063 1.00 92.06 92 ASN A C 1
ATOM 724 O O . ASN A 1 92 ? 6.367 -6.624 4.277 1.00 92.06 92 ASN A O 1
ATOM 728 N N . PHE A 1 93 ? 6.263 -5.741 2.228 1.00 92.56 93 PHE A N 1
ATOM 729 C CA . PHE A 1 93 ? 5.840 -4.427 2.698 1.00 92.56 93 PHE A CA 1
ATOM 730 C C . PHE A 1 93 ? 4.336 -4.410 2.983 1.00 92.56 93 PHE A C 1
ATOM 732 O O . PHE A 1 93 ? 3.528 -4.566 2.065 1.00 92.56 93 PHE A O 1
ATOM 739 N N . THR A 1 94 ? 3.965 -4.105 4.225 1.00 92.25 94 THR A N 1
ATOM 740 C CA . THR A 1 94 ? 2.577 -3.906 4.652 1.00 92.25 94 THR A CA 1
ATOM 741 C C . THR A 1 94 ? 2.338 -2.427 4.966 1.00 92.25 94 THR A C 1
ATOM 743 O O . THR A 1 94 ? 2.964 -1.836 5.842 1.00 92.25 94 THR A O 1
ATOM 746 N N . CYS A 1 95 ? 1.457 -1.772 4.202 1.00 92.25 95 CYS A N 1
ATOM 747 C CA . CYS A 1 95 ? 1.178 -0.338 4.376 1.00 92.25 95 CYS A CA 1
ATOM 748 C C . CYS A 1 95 ? 0.172 -0.027 5.497 1.00 92.25 95 CYS A C 1
ATOM 750 O O . CYS A 1 95 ? -0.010 1.146 5.829 1.00 92.25 95 CYS A O 1
ATOM 752 N N . TYR A 1 96 ? -0.458 -1.066 6.044 1.00 93.75 96 TYR A N 1
ATOM 753 C CA . TYR A 1 96 ? -1.333 -1.060 7.208 1.00 93.75 96 TYR A CA 1
ATOM 754 C C . TYR A 1 96 ? -1.093 -2.359 7.988 1.00 93.75 96 TYR A C 1
ATOM 756 O O . TYR A 1 96 ? -0.768 -3.390 7.399 1.00 93.75 96 TYR A O 1
ATOM 764 N N . SER A 1 97 ? -1.224 -2.298 9.310 1.00 91.94 97 SER A N 1
ATOM 765 C CA . SER A 1 97 ? -0.942 -3.419 10.215 1.00 91.94 97 SER A CA 1
ATOM 766 C C . SER A 1 97 ? -2.197 -4.049 10.805 1.00 91.94 97 SER A C 1
ATOM 768 O O . SER A 1 97 ? -2.108 -5.122 11.397 1.00 91.94 97 SER A O 1
ATOM 770 N N . MET A 1 98 ? -3.348 -3.377 10.707 1.00 94.00 98 MET A N 1
ATOM 771 C CA . MET A 1 98 ? -4.612 -3.875 11.252 1.00 94.00 98 MET A CA 1
ATOM 772 C C . MET A 1 98 ? -5.791 -3.494 10.365 1.00 94.00 98 MET A C 1
ATOM 774 O O . MET A 1 98 ? -5.756 -2.472 9.670 1.00 94.00 98 MET A O 1
ATOM 778 N N . ILE A 1 99 ? -6.835 -4.310 10.443 1.00 95.56 99 ILE A N 1
ATOM 779 C CA . ILE A 1 99 ? -8.147 -4.099 9.838 1.00 95.56 99 ILE A CA 1
ATOM 780 C C . ILE A 1 99 ? -9.168 -3.962 10.969 1.00 95.56 99 ILE A C 1
ATOM 782 O O . ILE A 1 99 ? -9.102 -4.697 11.952 1.00 95.56 99 ILE A O 1
ATOM 786 N N . ILE A 1 100 ? -10.094 -3.017 10.831 1.00 96.69 100 ILE A N 1
ATOM 787 C CA . ILE A 1 100 ? -11.221 -2.819 11.742 1.00 96.69 100 ILE A CA 1
ATOM 788 C C . ILE A 1 100 ? -12.489 -3.263 11.026 1.00 96.69 100 ILE A C 1
ATOM 790 O O . ILE A 1 100 ? -12.740 -2.841 9.892 1.00 96.69 100 ILE A O 1
ATOM 794 N N . ARG A 1 101 ? -13.280 -4.108 11.689 1.00 96.94 101 ARG A N 1
ATOM 795 C CA . ARG A 1 101 ? -14.562 -4.598 11.175 1.00 96.94 101 ARG A CA 1
ATOM 796 C C . ARG A 1 101 ? -15.717 -4.188 12.069 1.00 96.94 101 ARG A C 1
ATOM 798 O O . ARG A 1 101 ? -15.530 -4.081 13.277 1.00 96.94 101 ARG A O 1
ATOM 805 N N . ASP A 1 102 ? -16.885 -3.982 11.481 1.00 96.00 102 ASP A N 1
ATOM 806 C CA . ASP A 1 102 ? -18.127 -3.773 12.224 1.00 96.00 102 ASP A CA 1
ATOM 807 C C . ASP A 1 102 ? -18.720 -5.096 12.751 1.00 96.00 102 ASP A C 1
ATOM 809 O O . ASP A 1 102 ? -18.162 -6.182 12.560 1.00 96.00 102 ASP A O 1
ATOM 813 N N . SER A 1 103 ? -19.877 -5.010 13.409 1.00 91.50 103 SER A N 1
ATOM 814 C CA . SER A 1 103 ? -20.622 -6.165 13.927 1.00 91.50 103 SER A CA 1
ATOM 815 C C . SER A 1 103 ? -21.157 -7.099 12.834 1.00 91.50 103 SER A C 1
ATOM 817 O O . SER A 1 103 ? -21.427 -8.269 13.106 1.00 91.50 103 SER A O 1
ATOM 819 N N . GLY A 1 104 ? -21.278 -6.609 11.598 1.00 92.88 104 GLY A N 1
ATOM 820 C CA . GLY A 1 104 ? -21.601 -7.389 10.404 1.00 92.88 104 GLY A CA 1
ATOM 821 C C . GLY A 1 104 ? -20.379 -8.043 9.752 1.00 92.88 104 GLY A C 1
ATOM 822 O O . GLY A 1 104 ? -20.519 -8.676 8.705 1.00 92.88 104 GLY A O 1
ATOM 823 N N . ASN A 1 105 ? -19.192 -7.915 10.358 1.00 91.31 105 ASN A N 1
ATOM 824 C CA . ASN A 1 105 ? -17.906 -8.392 9.851 1.00 91.31 105 ASN A CA 1
ATOM 825 C C . ASN A 1 105 ? -17.422 -7.672 8.570 1.00 91.31 105 ASN A C 1
ATOM 827 O O . ASN A 1 105 ? -16.464 -8.121 7.923 1.00 91.31 105 ASN A O 1
ATOM 831 N N . ALA A 1 106 ? -18.036 -6.544 8.203 1.00 94.31 106 ALA A N 1
ATOM 832 C CA . ALA A 1 106 ? -17.604 -5.721 7.080 1.00 94.31 106 ALA A CA 1
ATOM 833 C C . ALA A 1 106 ? -16.371 -4.898 7.468 1.00 94.31 106 ALA A C 1
ATOM 835 O O . ALA A 1 106 ? -16.269 -4.393 8.582 1.00 94.31 106 ALA A O 1
ATOM 836 N N . GLU A 1 107 ? -15.409 -4.770 6.552 1.00 95.19 107 GLU A N 1
ATOM 837 C CA . GLU A 1 107 ? -14.248 -3.906 6.764 1.00 95.19 107 GLU A CA 1
ATOM 838 C C . GLU A 1 107 ? -14.679 -2.436 6.719 1.00 95.19 107 GLU A C 1
ATOM 840 O O . GLU A 1 107 ? -15.137 -1.954 5.685 1.00 95.19 107 GLU A O 1
ATOM 845 N N . VAL A 1 108 ? -14.477 -1.726 7.828 1.00 96.81 108 VAL A N 1
ATOM 846 C CA . VAL A 1 108 ? -14.846 -0.309 7.981 1.00 96.81 108 VAL A CA 1
ATOM 847 C C . VAL A 1 108 ? -13.638 0.600 8.190 1.00 96.81 108 VAL A C 1
ATOM 849 O O . VAL A 1 108 ? -13.739 1.809 8.000 1.00 96.81 108 VAL A O 1
ATOM 852 N N . GLY A 1 109 ? -12.467 0.043 8.514 1.00 95.38 109 GLY A N 1
ATOM 853 C CA . GLY A 1 109 ? -11.251 0.834 8.667 1.00 95.38 109 GLY A CA 1
ATOM 854 C C . GLY A 1 109 ? -9.959 0.028 8.599 1.00 95.38 109 GLY A C 1
ATOM 855 O O . GLY A 1 109 ? -9.945 -1.198 8.705 1.00 95.38 109 GLY A O 1
ATOM 856 N N . ARG A 1 110 ? -8.841 0.735 8.435 1.00 95.75 110 ARG A N 1
ATOM 857 C CA . ARG A 1 110 ? -7.480 0.180 8.489 1.00 95.75 110 ARG A CA 1
ATOM 858 C C . ARG A 1 110 ? -6.575 1.065 9.325 1.00 95.75 110 ARG A C 1
ATOM 860 O O . ARG A 1 110 ? -6.660 2.289 9.241 1.00 95.75 110 ARG A O 1
ATOM 867 N N . VAL A 1 111 ? -5.653 0.447 10.056 1.00 94.00 111 VAL A N 1
ATOM 868 C CA . VAL A 1 111 ? -4.692 1.159 10.909 1.00 94.00 111 VAL A CA 1
ATOM 869 C C . VAL A 1 111 ? -3.289 1.065 10.326 1.00 94.00 111 VAL A C 1
ATOM 871 O O . VAL A 1 111 ? -2.791 -0.023 10.029 1.00 94.00 111 VAL A O 1
ATOM 874 N N . SER A 1 112 ? -2.639 2.215 10.173 1.00 90.62 112 SER A N 1
ATOM 875 C CA . SER A 1 112 ? -1.261 2.348 9.696 1.00 90.62 112 SER A CA 1
ATOM 876 C C . SER A 1 112 ? -0.403 2.979 10.784 1.00 90.62 112 SER A C 1
ATOM 878 O O . SER A 1 112 ? -0.429 4.191 10.972 1.00 90.62 112 SER A O 1
ATOM 880 N N . GLY A 1 113 ? 0.343 2.167 11.534 1.00 84.88 113 GLY A N 1
ATOM 881 C CA . GLY A 1 113 ? 1.001 2.663 12.741 1.00 84.88 113 GLY A CA 1
ATOM 882 C C . GLY A 1 113 ? -0.048 3.064 13.780 1.00 84.88 113 GLY A C 1
ATOM 883 O O . GLY A 1 113 ? -0.681 2.186 14.356 1.00 84.88 113 GLY A O 1
ATOM 884 N N . LYS A 1 114 ? -0.232 4.373 13.992 1.00 84.19 114 LYS A N 1
ATOM 885 C CA . LYS A 1 114 ? -1.278 4.939 14.863 1.00 84.19 114 LYS A CA 1
ATOM 886 C C . LYS A 1 114 ? -2.360 5.713 14.101 1.00 84.19 114 LYS A C 1
ATOM 888 O O . LYS A 1 114 ? -3.284 6.217 14.727 1.00 84.19 114 LYS A O 1
ATOM 893 N N . ASP A 1 115 ? -2.262 5.784 12.777 1.00 89.69 115 ASP A N 1
ATOM 894 C CA . ASP A 1 115 ? -3.217 6.522 11.954 1.00 89.69 115 ASP A CA 1
ATOM 895 C C . ASP A 1 115 ? -4.356 5.609 11.497 1.00 89.69 115 ASP A C 1
ATOM 897 O O . ASP A 1 115 ? -4.118 4.486 11.035 1.00 89.69 115 ASP A O 1
ATOM 901 N N . LEU A 1 116 ? -5.587 6.114 11.568 1.00 95.00 116 LEU A N 1
ATOM 902 C CA . LEU A 1 116 ? -6.781 5.449 11.057 1.00 95.00 116 LEU A CA 1
ATOM 903 C C . LEU A 1 116 ? -7.122 5.954 9.653 1.00 95.00 116 LEU A C 1
ATOM 905 O O . LEU A 1 116 ? -7.187 7.153 9.397 1.00 95.00 116 LEU A O 1
ATOM 909 N N . LYS A 1 117 ? -7.419 5.021 8.748 1.00 93.56 117 LYS A N 1
ATOM 910 C CA . LYS A 1 117 ? -8.108 5.292 7.484 1.00 93.56 117 LYS A CA 1
ATOM 911 C C . LYS A 1 117 ? -9.476 4.620 7.536 1.00 93.56 117 LYS A C 1
ATOM 913 O O . LYS A 1 117 ? -9.543 3.395 7.587 1.00 93.56 117 LYS A O 1
ATOM 918 N N . SER A 1 118 ? -10.539 5.415 7.519 1.00 95.62 118 SER A N 1
ATOM 919 C CA . SER A 1 118 ? -11.929 4.957 7.590 1.00 95.62 118 SER A CA 1
ATOM 920 C C . SER A 1 118 ? -12.840 5.939 6.850 1.00 95.62 118 SER A C 1
ATOM 922 O O . SER A 1 118 ? -12.548 7.134 6.809 1.00 95.62 118 SER A O 1
ATOM 924 N N . SER A 1 119 ? -13.931 5.438 6.272 1.00 93.81 119 SER A N 1
ATOM 925 C CA . SER A 1 119 ? -15.079 6.250 5.836 1.00 93.81 119 SER A CA 1
ATOM 926 C C . SER A 1 119 ? -16.261 6.155 6.806 1.00 93.81 119 SER A C 1
ATOM 928 O O . SER A 1 119 ? -17.231 6.896 6.665 1.00 93.81 119 SER A O 1
ATOM 930 N N . ASP A 1 120 ? -16.195 5.249 7.783 1.00 96.50 120 ASP A N 1
ATOM 931 C CA . ASP A 1 120 ? -17.203 5.104 8.824 1.00 96.50 120 ASP A CA 1
ATOM 932 C C . ASP A 1 120 ? -17.091 6.256 9.832 1.00 96.50 120 ASP A C 1
ATOM 934 O O . ASP A 1 120 ? -16.075 6.424 10.513 1.00 96.50 120 ASP A O 1
ATOM 938 N N . THR A 1 121 ? -18.143 7.075 9.902 1.00 96.06 121 THR A N 1
ATOM 939 C CA . THR A 1 121 ? -18.167 8.279 10.744 1.00 96.06 121 THR A CA 1
ATOM 940 C C . THR A 1 121 ? -18.195 7.941 12.234 1.00 96.06 121 THR A C 1
ATOM 942 O O . THR A 1 121 ? -17.582 8.658 13.022 1.00 96.06 121 THR A O 1
ATOM 945 N N . GLY A 1 122 ? -18.857 6.850 12.631 1.00 95.56 122 GLY A N 1
ATOM 946 C CA . GLY A 1 122 ? -18.898 6.417 14.027 1.00 95.56 122 GLY A CA 1
ATOM 947 C C . GLY A 1 122 ? -17.512 6.012 14.516 1.00 95.56 122 GLY A C 1
ATOM 948 O O . GLY A 1 122 ? -17.052 6.489 15.551 1.00 95.56 122 GLY A O 1
ATOM 949 N N . LEU A 1 123 ? -16.807 5.212 13.720 1.00 97.25 123 LEU A N 1
ATOM 950 C CA . LEU A 1 123 ? -15.439 4.790 13.975 1.00 97.25 123 LEU A CA 1
ATOM 951 C C . LEU A 1 123 ? -14.477 5.979 14.022 1.00 97.25 123 LEU A C 1
ATOM 953 O O . LEU A 1 123 ? -13.640 6.029 14.918 1.00 97.25 123 LEU A O 1
ATOM 957 N N . LEU A 1 124 ? -14.600 6.944 13.104 1.00 97.25 124 LEU A N 1
ATOM 958 C CA . LEU A 1 124 ? -13.783 8.164 13.125 1.00 97.25 124 LEU A CA 1
ATOM 959 C C . LEU A 1 124 ? -13.984 8.95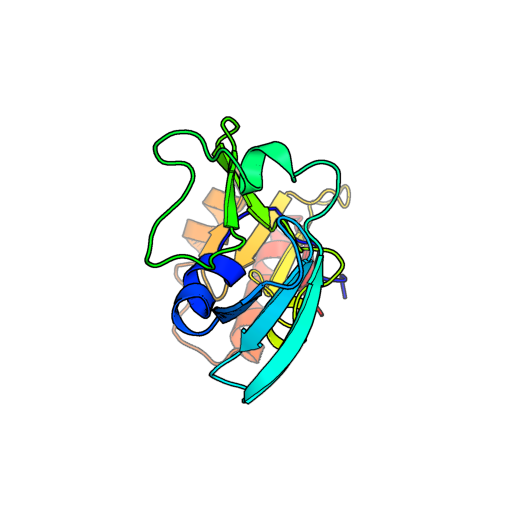3 14.427 1.00 97.25 124 LEU A C 1
ATOM 961 O O . LEU A 1 124 ? -13.009 9.335 15.069 1.00 97.25 124 LEU A O 1
ATOM 965 N N . VAL A 1 125 ? -15.233 9.143 14.861 1.00 96.44 125 VAL A N 1
ATOM 966 C CA . VAL A 1 125 ? -15.544 9.846 16.117 1.00 96.44 125 VAL A CA 1
ATOM 967 C C . VAL A 1 125 ? -15.005 9.088 17.331 1.00 96.44 125 VAL A C 1
ATOM 969 O O . VAL A 1 125 ? -14.376 9.695 18.198 1.00 96.44 125 VAL A O 1
ATOM 972 N N . THR A 1 126 ? -15.218 7.771 17.403 1.00 96.31 126 THR A N 1
ATOM 973 C CA . THR A 1 126 ? -14.684 6.931 18.486 1.00 96.31 126 THR A CA 1
ATOM 974 C C . THR A 1 126 ? -13.157 6.977 18.516 1.00 96.31 126 THR A C 1
ATOM 976 O O . THR A 1 126 ? -12.566 7.093 19.590 1.00 96.31 126 THR A O 1
ATOM 979 N N . TRP A 1 127 ? -12.507 6.931 17.352 1.00 96.88 127 TRP A N 1
ATOM 980 C CA . TRP A 1 127 ? -11.054 6.977 17.248 1.00 96.88 127 TRP A CA 1
ATOM 981 C C . TRP A 1 127 ? -10.483 8.286 17.786 1.00 96.88 127 TRP A C 1
ATOM 983 O O . TRP A 1 127 ? -9.632 8.256 18.672 1.00 96.88 127 TRP A O 1
ATOM 993 N N . GLU A 1 128 ? -10.983 9.427 17.312 1.00 95.94 128 GLU A N 1
ATOM 994 C CA . GLU A 1 128 ? -10.511 10.744 17.755 1.00 95.94 128 GLU A CA 1
ATOM 995 C C . GLU A 1 128 ? -10.780 10.985 19.245 1.00 95.94 128 GLU A C 1
ATOM 997 O O . GLU A 1 128 ? -9.943 11.542 19.953 1.00 95.94 128 GLU A O 1
ATOM 1002 N N . ARG A 1 129 ? -11.932 10.532 19.749 1.00 95.88 129 ARG A N 1
ATOM 1003 C CA . ARG A 1 129 ? -12.321 10.751 21.146 1.00 95.88 129 ARG A CA 1
ATOM 1004 C C . ARG A 1 129 ? -11.557 9.874 22.134 1.00 95.88 129 ARG A C 1
ATOM 1006 O O . ARG A 1 129 ? -11.313 10.321 23.250 1.00 95.88 129 ARG A O 1
ATOM 1013 N N . GLU A 1 130 ? -11.264 8.625 21.774 1.00 95.62 130 GLU A N 1
ATOM 1014 C CA . GLU A 1 130 ? -10.813 7.615 22.743 1.00 95.62 130 GLU A CA 1
ATOM 1015 C C . GLU A 1 130 ? -9.454 6.998 22.409 1.00 95.62 130 GLU A C 1
ATOM 1017 O O . GLU A 1 130 ? -8.705 6.664 23.324 1.00 95.62 130 GLU A O 1
ATOM 1022 N N . VAL A 1 131 ? -9.115 6.841 21.125 1.00 94.56 131 VAL A N 1
ATOM 1023 C CA . VAL A 1 131 ? -7.853 6.213 20.695 1.00 94.56 131 VAL A CA 1
ATOM 1024 C C . VAL A 1 131 ? -6.746 7.251 20.518 1.00 94.56 131 VAL A C 1
ATOM 1026 O O . VAL A 1 131 ? -5.624 7.039 20.985 1.00 94.56 131 VAL A O 1
ATOM 1029 N N . ALA A 1 132 ? -7.047 8.387 19.886 1.00 93.12 132 ALA A N 1
ATOM 1030 C CA . ALA A 1 132 ? -6.084 9.463 19.655 1.00 93.12 132 ALA A CA 1
ATOM 1031 C C . ALA A 1 132 ? -5.632 10.143 20.962 1.00 93.12 132 ALA A C 1
ATOM 1033 O O . ALA A 1 132 ? -4.524 10.670 21.037 1.00 93.12 132 ALA A O 1
ATOM 1034 N N . THR A 1 133 ? -6.454 10.078 22.013 1.00 93.25 133 THR A N 1
ATOM 1035 C CA . THR A 1 133 ? -6.161 10.639 23.341 1.00 93.25 133 THR A CA 1
ATOM 1036 C C . THR A 1 133 ? -5.354 9.701 24.240 1.00 93.25 133 THR A C 1
ATOM 1038 O O . THR A 1 133 ? -5.048 10.059 25.379 1.00 93.25 133 THR A O 1
ATOM 1041 N N . LEU A 1 134 ? -5.038 8.482 23.786 1.00 92.94 134 LEU A N 1
ATOM 1042 C CA . LEU A 1 134 ? -4.288 7.527 24.597 1.00 92.94 134 LEU A CA 1
ATOM 1043 C C . LEU A 1 134 ? -2.850 8.009 24.840 1.00 92.94 134 LEU A C 1
ATOM 1045 O O . LEU A 1 134 ? -2.196 8.500 23.915 1.00 92.94 134 LEU A O 1
ATOM 1049 N N . PRO A 1 135 ? -2.309 7.821 26.059 1.00 92.12 135 PRO A N 1
ATOM 1050 C CA . PRO A 1 135 ? -0.926 8.172 26.336 1.00 92.12 135 PRO A CA 1
ATOM 1051 C C . PRO A 1 135 ? 0.037 7.305 25.516 1.00 92.12 135 PRO A C 1
ATOM 1053 O O . PRO A 1 135 ? -0.298 6.219 25.033 1.00 92.12 135 PRO A O 1
ATOM 1056 N N . ALA A 1 136 ? 1.275 7.775 25.370 1.00 90.25 136 ALA A N 1
ATOM 1057 C CA . ALA A 1 136 ? 2.325 6.962 24.776 1.00 90.25 136 ALA A CA 1
ATOM 1058 C C . ALA A 1 136 ? 2.552 5.696 25.619 1.00 90.25 136 ALA A C 1
ATOM 1060 O O . ALA A 1 136 ? 2.772 5.770 26.825 1.00 90.25 136 ALA A O 1
ATOM 1061 N N . MET A 1 137 ? 2.502 4.538 24.969 1.00 92.88 137 MET A N 1
ATOM 1062 C CA . MET A 1 137 ? 2.729 3.228 25.576 1.00 92.88 137 MET A CA 1
ATOM 1063 C C . MET A 1 137 ? 3.344 2.278 24.546 1.00 92.88 137 MET A C 1
ATOM 1065 O O . MET A 1 137 ? 3.432 2.614 23.358 1.00 92.88 137 MET A O 1
ATOM 1069 N N . ASP A 1 138 ? 3.782 1.106 25.001 1.00 92.44 138 ASP A N 1
ATOM 1070 C CA . ASP A 1 138 ? 4.300 0.064 24.122 1.00 92.44 138 ASP A CA 1
ATOM 1071 C C . ASP A 1 138 ? 3.208 -0.489 23.188 1.00 92.44 138 ASP A C 1
ATOM 1073 O O . ASP A 1 138 ? 2.004 -0.309 23.394 1.00 92.44 138 ASP A O 1
ATOM 1077 N N . LYS A 1 139 ? 3.643 -1.172 22.128 1.00 87.06 139 LYS A N 1
ATOM 1078 C CA . LYS A 1 139 ? 2.751 -1.658 21.073 1.00 87.06 139 LYS A CA 1
ATOM 1079 C C . LYS A 1 139 ? 1.712 -2.650 21.599 1.00 87.06 139 LYS A C 1
ATOM 1081 O O . LYS A 1 139 ? 0.570 -2.601 21.151 1.00 87.06 139 LYS A O 1
ATOM 1086 N N . GLU A 1 140 ? 2.082 -3.552 22.503 1.00 89.81 140 GLU A N 1
ATOM 1087 C CA . GLU A 1 140 ? 1.173 -4.592 22.994 1.00 89.81 140 GLU A CA 1
ATOM 1088 C C . GLU A 1 140 ? 0.092 -4.001 23.893 1.00 89.81 140 GLU A C 1
ATOM 1090 O O . GLU A 1 140 ? -1.092 -4.300 23.713 1.00 89.81 140 GLU A O 1
ATOM 1095 N N . SER A 1 141 ? 0.480 -3.112 24.807 1.00 93.25 141 SER A N 1
ATOM 1096 C CA . SER A 1 141 ? -0.460 -2.385 25.662 1.00 93.25 141 SER A CA 1
ATOM 1097 C C . SER A 1 141 ? -1.408 -1.515 24.839 1.00 93.25 141 SER A C 1
ATOM 1099 O O . SER A 1 141 ? -2.621 -1.552 25.065 1.00 93.25 141 SER A O 1
ATOM 1101 N N . TRP A 1 142 ? -0.882 -0.808 23.831 1.00 92.56 142 TRP A N 1
ATOM 1102 C CA . TRP A 1 142 ? -1.692 0.009 22.927 1.00 92.56 142 TRP A CA 1
ATOM 1103 C C . TRP A 1 142 ? -2.710 -0.843 22.168 1.00 92.56 142 TRP A C 1
ATOM 1105 O O . TRP A 1 142 ? -3.898 -0.533 22.182 1.00 92.56 142 TRP A O 1
ATOM 1115 N N . MET A 1 143 ? -2.278 -1.963 21.578 1.00 90.94 143 MET A N 1
ATOM 1116 C CA . MET A 1 143 ? -3.174 -2.880 20.862 1.00 90.94 143 MET A CA 1
ATOM 1117 C C . MET A 1 143 ? -4.291 -3.414 21.760 1.00 90.94 143 MET A C 1
ATOM 1119 O O . MET A 1 143 ? -5.447 -3.435 21.343 1.00 90.94 143 MET A O 1
ATOM 1123 N N . ARG A 1 144 ? -3.970 -3.808 22.998 1.00 92.88 144 ARG A N 1
ATOM 1124 C CA . ARG A 1 144 ? -4.960 -4.320 23.955 1.00 92.88 144 ARG A CA 1
ATOM 1125 C C . ARG A 1 144 ? -6.005 -3.261 24.312 1.00 92.88 144 ARG A C 1
ATOM 1127 O O . ARG A 1 144 ? -7.195 -3.564 24.329 1.00 92.88 144 ARG A O 1
ATOM 1134 N N . MET A 1 145 ? -5.573 -2.027 24.577 1.00 94.75 145 MET A N 1
ATOM 1135 C CA . MET A 1 145 ? -6.488 -0.926 24.891 1.00 94.75 145 MET A CA 1
ATOM 1136 C C . MET A 1 145 ? -7.373 -0.557 23.704 1.00 94.75 145 MET A C 1
ATOM 1138 O O . MET A 1 145 ? -8.584 -0.434 23.872 1.00 94.75 145 MET A O 1
ATOM 1142 N N . VAL A 1 146 ? -6.791 -0.426 22.510 1.00 95.00 146 VAL A N 1
ATOM 1143 C CA . VAL A 1 146 ? -7.549 -0.096 21.298 1.00 95.00 146 VAL A CA 1
ATOM 1144 C C . VAL A 1 146 ? -8.566 -1.187 20.972 1.00 95.00 146 VAL A C 1
ATOM 1146 O O . VAL A 1 146 ? -9.712 -0.850 20.696 1.00 95.00 146 VAL A O 1
ATOM 1149 N N . SER A 1 147 ? -8.207 -2.474 21.087 1.00 94.75 147 SER A N 1
ATOM 1150 C CA . SER A 1 147 ? -9.169 -3.577 20.906 1.00 94.75 147 SER A CA 1
ATOM 1151 C C . SER A 1 147 ? -10.357 -3.439 21.857 1.00 94.75 147 SER A C 1
ATOM 1153 O O . SER A 1 147 ? -11.498 -3.441 21.411 1.00 94.75 147 SER A O 1
ATOM 1155 N N . GLY A 1 148 ? -10.108 -3.206 23.151 1.00 96.19 148 GLY A N 1
ATOM 1156 C CA . GLY A 1 148 ? -11.180 -3.058 24.139 1.00 96.19 148 GLY A CA 1
ATOM 1157 C C . GLY A 1 148 ? -12.070 -1.824 23.929 1.00 96.19 148 GLY A C 1
ATOM 1158 O O . GLY A 1 148 ? -13.264 -1.877 24.218 1.00 96.19 148 GLY A O 1
ATOM 1159 N N . ILE A 1 149 ? -11.521 -0.711 23.429 1.00 96.25 149 ILE A N 1
ATOM 1160 C CA . ILE A 1 149 ? -12.304 0.483 23.055 1.00 96.25 149 ILE A CA 1
ATOM 1161 C C . ILE A 1 149 ? -13.198 0.170 21.852 1.00 96.25 149 ILE A C 1
ATOM 1163 O O . ILE A 1 149 ? -14.393 0.468 21.871 1.00 96.25 149 ILE A O 1
ATOM 1167 N N . LEU A 1 150 ? -12.625 -0.444 20.817 1.00 96.50 150 LEU A N 1
ATOM 1168 C CA . LEU A 1 150 ? -13.332 -0.790 19.589 1.00 96.50 150 LEU A CA 1
ATOM 1169 C C . LEU A 1 150 ? -14.454 -1.803 19.854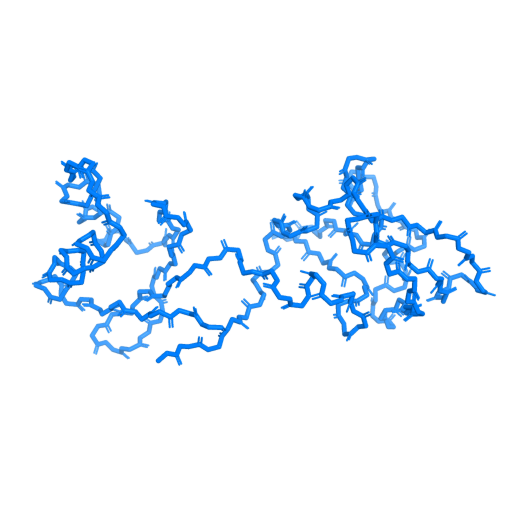 1.00 96.50 150 LEU A C 1
ATOM 1171 O O . LEU A 1 150 ? -15.582 -1.567 19.428 1.00 96.50 150 LEU A O 1
ATOM 1175 N N . GLU A 1 151 ? -14.193 -2.843 20.648 1.00 96.19 151 GLU A N 1
ATOM 1176 C CA . GLU A 1 151 ? -15.175 -3.873 21.020 1.00 96.19 151 GLU A CA 1
ATOM 1177 C C . GLU A 1 151 ? -16.391 -3.286 21.742 1.00 96.19 151 GLU A C 1
ATOM 1179 O O . GLU A 1 151 ? -17.531 -3.604 21.401 1.00 96.19 151 GLU A O 1
ATOM 1184 N N . LYS A 1 152 ? -16.177 -2.359 22.686 1.00 95.56 152 LYS A N 1
ATOM 1185 C CA . LYS A 1 152 ? -17.271 -1.653 23.381 1.00 95.56 152 LYS A CA 1
ATOM 1186 C C . LYS A 1 152 ? -18.149 -0.827 22.444 1.00 95.56 152 LYS A C 1
ATOM 1188 O O . LYS A 1 152 ? -19.306 -0.574 22.767 1.00 95.56 152 LYS A O 1
ATOM 1193 N N . ASN A 1 153 ? -17.600 -0.403 21.309 1.00 95.00 153 ASN A N 1
ATOM 1194 C CA . ASN A 1 153 ? -18.291 0.385 20.295 1.00 95.00 153 ASN A CA 1
ATOM 1195 C C . ASN A 1 153 ? -18.780 -0.476 19.110 1.00 95.00 153 ASN A C 1
ATOM 1197 O O . ASN A 1 153 ? -19.207 0.075 18.100 1.00 95.00 153 ASN A O 1
ATOM 1201 N N . GLY A 1 154 ? -18.753 -1.810 19.230 1.00 95.06 154 GLY A N 1
ATOM 1202 C CA . GLY A 1 154 ? -19.280 -2.726 18.213 1.00 95.06 154 GLY A CA 1
ATOM 1203 C C . GLY A 1 154 ? -18.326 -3.020 17.055 1.00 95.06 154 GLY A C 1
ATOM 1204 O O . GLY A 1 154 ? -18.768 -3.530 16.026 1.00 95.06 154 GLY A O 1
ATOM 1205 N N . TYR A 1 155 ? -17.036 -2.724 17.216 1.00 97.31 155 TYR A N 1
ATOM 1206 C CA . TYR A 1 155 ? -16.000 -3.008 16.229 1.00 97.31 155 TYR A CA 1
ATOM 1207 C C . TYR A 1 155 ? -15.051 -4.104 16.706 1.00 97.31 155 TYR A C 1
ATOM 1209 O O . TYR A 1 155 ? -14.837 -4.297 17.898 1.00 97.31 155 TYR A O 1
ATOM 1217 N N . THR A 1 156 ? -14.409 -4.784 15.768 1.00 95.88 156 THR A N 1
ATOM 1218 C CA . THR A 1 156 ? -13.340 -5.745 16.055 1.00 95.88 156 THR A CA 1
ATOM 1219 C C . THR A 1 156 ? -12.055 -5.317 15.365 1.00 95.88 156 THR A C 1
ATOM 1221 O O . THR A 1 156 ? -12.085 -4.766 14.263 1.00 95.88 156 THR A O 1
ATOM 1224 N N . LEU A 1 157 ? -10.919 -5.556 16.020 1.00 94.75 157 LEU A N 1
ATOM 1225 C CA . LEU A 1 157 ? -9.593 -5.252 15.493 1.00 94.75 157 LEU A CA 1
ATOM 1226 C C . LEU A 1 157 ? -8.873 -6.550 15.132 1.00 94.75 157 LEU A C 1
ATOM 1228 O O . LEU A 1 157 ? -8.659 -7.415 15.978 1.00 94.75 157 LEU A O 1
ATOM 1232 N N . GLU A 1 158 ? -8.444 -6.670 13.882 1.00 93.06 158 GLU A N 1
ATOM 1233 C CA . GLU A 1 158 ? -7.719 -7.835 13.390 1.00 93.06 158 GLU A CA 1
ATOM 1234 C C . GLU A 1 158 ? -6.310 -7.449 12.926 1.00 93.06 158 GLU A C 1
ATOM 1236 O O . GLU A 1 158 ? -6.133 -6.564 12.088 1.00 93.06 158 GLU A O 1
ATOM 1241 N N . ALA A 1 159 ? -5.291 -8.140 13.443 1.00 91.19 159 ALA A N 1
ATOM 1242 C CA . ALA A 1 159 ? -3.909 -7.961 13.004 1.00 91.19 159 ALA A CA 1
ATOM 1243 C C . ALA A 1 159 ? -3.672 -8.546 11.601 1.00 91.19 159 ALA A C 1
ATOM 1245 O O . ALA A 1 159 ? -4.163 -9.633 11.273 1.00 91.19 159 ALA A O 1
ATOM 1246 N N . VAL A 1 160 ? -2.870 -7.834 10.810 1.00 90.50 160 VAL A N 1
ATOM 1247 C CA . VAL A 1 160 ? -2.451 -8.222 9.460 1.00 90.50 160 VAL A CA 1
ATOM 1248 C C . VAL A 1 160 ? -1.064 -8.852 9.510 1.00 90.50 160 VAL A C 1
ATOM 1250 O O . VAL A 1 160 ? -0.170 -8.322 10.177 1.00 90.50 160 VAL A O 1
ATOM 1253 N N . VAL A 1 161 ? -0.903 -9.963 8.791 1.00 79.56 161 VAL A N 1
ATOM 1254 C CA . VAL A 1 161 ? 0.363 -10.690 8.612 1.00 79.56 161 VAL A CA 1
ATOM 1255 C C . VAL A 1 161 ? 0.822 -10.695 7.161 1.00 79.56 161 VAL A C 1
ATOM 1257 O O . VAL A 1 161 ? -0.039 -10.620 6.249 1.00 79.56 161 VAL A O 1
#

Radius of gyration: 18.79 Å; chains: 1; bounding box: 43×26×50 Å